Protein AF-A0A819RP95-F1 (afdb_monomer_lite)

Radius of gyration: 22.11 Å; chains: 1; bounding box: 63×40×50 Å

Foldseek 3Di:
DDDDDQQEDADEDDDPHHDDDDDDDDDDDVVPLDPDPDDDDPVVCVPNVPDDDDDPDDDDDDDDPDHGNYYDDDDDWDFDPPDDRDDDDPPDPDDDGDTDDDPVNCPPADQQFDKAFKDFDDDPPPQQWDWAFDADPNDGPDTPDTPGGDDNVDRDIGTDPDIDGDHD

Structure (mmCIF, N/CA/C/O backbone):
data_AF-A0A819RP95-F1
#
_entry.id   AF-A0A819RP95-F1
#
loop_
_atom_site.group_PDB
_atom_site.id
_atom_site.type_symbol
_atom_site.label_atom_id
_atom_site.label_alt_id
_atom_site.label_comp_id
_atom_site.label_asym_id
_atom_site.label_entity_id
_atom_site.label_seq_id
_atom_site.pdbx_PDB_ins_code
_atom_site.Cartn_x
_atom_site.Cartn_y
_atom_site.Cartn_z
_atom_site.occupancy
_atom_site.B_iso_or_equiv
_atom_site.auth_seq_id
_atom_site.auth_comp_id
_atom_site.auth_asym_id
_atom_site.auth_atom_id
_atom_site.pdbx_PDB_model_num
ATOM 1 N N . MET A 1 1 ? -0.280 14.182 -2.141 1.00 60.28 1 MET A N 1
ATOM 2 C CA . MET A 1 1 ? -0.554 14.318 -0.695 1.00 60.28 1 MET A CA 1
ATOM 3 C C . MET A 1 1 ? -1.501 13.195 -0.322 1.00 60.28 1 MET A C 1
ATOM 5 O O . MET A 1 1 ? -2.471 13.010 -1.043 1.00 60.28 1 MET A O 1
ATOM 9 N N . ILE A 1 2 ? -1.185 12.404 0.705 1.00 79.94 2 ILE A N 1
ATOM 10 C CA . ILE A 1 2 ? -2.131 11.425 1.256 1.00 79.94 2 ILE A CA 1
ATOM 11 C C . ILE A 1 2 ? -2.861 12.137 2.386 1.00 79.94 2 ILE A C 1
ATOM 13 O O . ILE A 1 2 ? -2.219 12.645 3.301 1.00 79.94 2 ILE A O 1
ATOM 17 N N . GLU A 1 3 ? -4.180 12.208 2.280 1.00 88.12 3 GLU A N 1
ATOM 18 C CA . GLU A 1 3 ? -5.043 12.831 3.274 1.00 88.12 3 GLU A CA 1
ATOM 19 C C . GLU A 1 3 ? -5.930 11.753 3.887 1.00 88.12 3 GLU A C 1
ATOM 21 O O . GLU A 1 3 ? -6.614 11.010 3.175 1.00 88.12 3 GLU A O 1
ATOM 26 N N . TYR A 1 4 ? -5.870 11.642 5.210 1.00 91.94 4 TYR A N 1
ATOM 27 C CA . TYR A 1 4 ? -6.723 10.740 5.969 1.00 91.94 4 TYR A CA 1
ATOM 28 C C . TYR A 1 4 ? -8.083 11.400 6.241 1.00 91.94 4 TYR A C 1
ATOM 30 O O . TYR A 1 4 ? -8.146 12.626 6.350 1.00 91.94 4 TYR A O 1
ATOM 38 N N . PRO A 1 5 ? -9.176 10.619 6.315 1.00 93.12 5 PRO A N 1
ATOM 39 C CA . PRO A 1 5 ? -10.478 11.137 6.720 1.00 93.12 5 PRO A CA 1
ATOM 40 C C . PRO A 1 5 ? -10.427 11.689 8.152 1.00 93.12 5 PRO A C 1
ATOM 42 O O . PRO A 1 5 ? -9.571 11.307 8.947 1.00 93.12 5 PRO A O 1
ATOM 45 N N . GLU A 1 6 ? -11.333 12.606 8.481 1.00 93.94 6 GLU A N 1
ATOM 46 C CA . GLU A 1 6 ? -11.291 13.361 9.739 1.00 93.94 6 GLU A CA 1
ATOM 47 C C . GLU A 1 6 ? -11.402 12.459 10.978 1.00 93.94 6 GLU A C 1
ATOM 49 O O . GLU A 1 6 ? -10.790 12.720 12.014 1.00 93.94 6 GLU A O 1
ATOM 54 N N . GLU A 1 7 ? -12.154 11.374 10.864 1.00 95.31 7 GLU A N 1
ATOM 55 C CA . GLU A 1 7 ? -12.411 10.404 11.917 1.00 95.31 7 GLU A CA 1
ATOM 56 C C . GLU A 1 7 ? -11.270 9.402 12.135 1.00 95.31 7 GLU A C 1
ATOM 58 O O . GLU A 1 7 ? -11.315 8.663 13.120 1.00 95.31 7 GLU A O 1
ATOM 63 N N . ALA A 1 8 ? -10.247 9.361 11.270 1.00 95.81 8 ALA A N 1
ATOM 64 C CA . ALA A 1 8 ? -9.216 8.329 11.337 1.00 95.81 8 ALA A CA 1
ATOM 65 C C . ALA A 1 8 ? -7.781 8.852 11.166 1.00 95.81 8 ALA A C 1
ATOM 67 O O . ALA A 1 8 ? -7.517 9.846 10.493 1.00 95.81 8 ALA A O 1
ATOM 68 N N . GLY A 1 9 ? -6.820 8.177 11.796 1.00 95.00 9 GLY A N 1
ATOM 69 C CA . GLY A 1 9 ? -5.413 8.569 11.761 1.00 95.00 9 GLY A CA 1
ATOM 70 C C . GLY A 1 9 ? -4.471 7.392 11.964 1.00 95.00 9 GLY A C 1
ATOM 71 O O . GLY A 1 9 ? -4.870 6.342 12.444 1.00 95.00 9 GLY A O 1
ATOM 72 N N . TYR A 1 10 ? -3.207 7.559 11.583 1.00 93.12 10 TYR A N 1
ATOM 73 C CA . TYR A 1 10 ? -2.169 6.579 11.894 1.00 93.12 10 TYR A CA 1
ATOM 74 C C . TYR A 1 10 ? -1.562 6.930 13.254 1.00 93.12 10 TYR A C 1
ATOM 76 O O . TYR A 1 10 ? -0.957 7.999 13.388 1.00 93.12 10 TYR A O 1
ATOM 84 N N . SER A 1 11 ? -1.748 6.066 14.250 1.00 92.00 11 SER A N 1
ATOM 85 C CA . SER A 1 11 ? -1.205 6.282 15.590 1.00 92.00 11 SER A CA 1
ATOM 86 C C . SER A 1 11 ? 0.327 6.139 15.603 1.00 92.00 11 SER A C 1
ATOM 88 O O . SER A 1 11 ? 0.921 5.386 14.828 1.00 92.00 11 SER A O 1
ATOM 90 N N . ILE A 1 12 ? 0.984 6.951 16.433 1.00 91.62 12 ILE A N 1
ATOM 91 C CA . ILE A 1 12 ? 2.427 6.901 16.668 1.00 91.62 12 ILE A CA 1
ATOM 92 C C . ILE A 1 12 ? 2.750 7.377 18.089 1.00 91.62 12 ILE A C 1
ATOM 94 O O . ILE A 1 12 ? 2.183 8.354 18.580 1.00 91.62 12 ILE A O 1
ATOM 98 N N . GLY A 1 13 ? 3.752 6.757 18.715 1.00 89.69 13 GLY A N 1
ATOM 99 C CA . GLY A 1 13 ? 4.256 7.144 20.027 1.00 89.69 13 GLY A CA 1
ATOM 100 C C . GLY A 1 13 ? 3.505 6.463 21.170 1.00 89.69 13 GLY A C 1
ATOM 101 O O . GLY A 1 13 ? 2.750 5.527 20.972 1.00 89.69 13 GLY A O 1
ATOM 102 N N . GLY A 1 14 ? 3.750 6.886 22.414 1.00 86.12 14 GLY A N 1
ATOM 103 C CA . GLY A 1 14 ? 3.193 6.186 23.587 1.00 86.12 14 GLY A CA 1
ATOM 104 C C . GLY A 1 14 ? 3.755 4.768 23.758 1.00 86.12 14 GLY A C 1
ATOM 105 O O . GLY A 1 14 ? 4.426 4.246 22.876 1.00 86.12 14 GLY A O 1
ATOM 106 N N . ASP A 1 15 ? 3.601 4.154 24.925 1.00 87.38 15 ASP A N 1
ATOM 107 C CA . ASP A 1 15 ? 4.422 2.991 25.316 1.00 87.38 15 ASP A CA 1
ATOM 108 C C . ASP A 1 15 ? 4.191 1.712 24.501 1.00 87.38 15 ASP A C 1
ATOM 110 O O . ASP A 1 15 ? 5.026 0.810 24.540 1.00 87.38 15 ASP A O 1
ATOM 114 N N . LEU A 1 16 ? 3.097 1.652 23.741 1.00 86.56 16 LEU A N 1
ATOM 115 C CA . LEU A 1 16 ? 2.653 0.450 23.034 1.00 86.56 16 LEU A CA 1
ATOM 116 C C . LEU A 1 16 ? 2.713 0.555 21.502 1.00 86.56 16 LEU A C 1
ATOM 118 O O . LEU A 1 16 ? 2.420 -0.435 20.838 1.00 86.56 16 LEU A O 1
ATOM 122 N N . ASP A 1 17 ? 3.090 1.707 20.941 1.00 88.56 17 ASP A N 1
ATOM 123 C CA . ASP A 1 17 ? 3.046 1.950 19.492 1.00 88.56 17 ASP A CA 1
ATOM 124 C C . ASP A 1 17 ? 4.437 2.176 18.874 1.00 88.56 17 ASP A C 1
ATOM 126 O O . ASP A 1 17 ? 5.463 2.239 19.564 1.00 88.56 17 ASP A O 1
ATOM 130 N N . VAL A 1 18 ? 4.478 2.326 17.548 1.00 87.88 18 VAL A N 1
ATOM 131 C CA . VAL A 1 18 ? 5.688 2.639 16.787 1.00 87.88 18 VAL A CA 1
ATOM 132 C C . VAL A 1 18 ? 6.354 3.913 17.315 1.00 87.88 18 VAL A C 1
ATOM 134 O O . VAL A 1 18 ? 5.704 4.890 17.677 1.00 87.88 18 VAL A O 1
ATOM 137 N N . LYS A 1 19 ? 7.687 3.902 17.384 1.00 90.19 19 LYS A N 1
ATOM 138 C CA . LYS A 1 19 ? 8.489 4.999 17.963 1.00 90.19 19 LYS A CA 1
ATOM 139 C C . LYS A 1 19 ? 9.333 5.748 16.940 1.00 90.19 19 LYS A C 1
ATOM 141 O O . LYS A 1 19 ? 9.828 6.834 17.224 1.00 90.19 19 LYS A O 1
ATOM 146 N N . TYR A 1 20 ? 9.519 5.151 15.769 1.00 90.25 20 TYR A N 1
ATOM 147 C CA . TYR A 1 20 ? 10.438 5.624 14.749 1.00 90.25 20 TYR A CA 1
ATOM 148 C C . TYR A 1 20 ? 9.766 5.570 13.386 1.00 90.25 20 TYR A C 1
ATOM 150 O O . TYR A 1 20 ? 8.985 4.662 13.102 1.00 90.25 20 TYR A O 1
ATOM 158 N N . TYR A 1 21 ? 10.143 6.510 12.528 1.00 88.62 21 TYR A N 1
ATOM 159 C CA . TYR A 1 21 ? 9.888 6.423 11.101 1.00 88.62 21 TYR A CA 1
ATOM 160 C C . TYR A 1 21 ? 11.177 6.052 10.384 1.00 88.62 21 TYR A C 1
ATOM 162 O O . TYR A 1 21 ? 12.251 6.560 10.702 1.00 88.62 21 TYR A O 1
ATOM 170 N N . MET A 1 22 ? 11.046 5.195 9.382 1.00 91.81 22 MET A N 1
ATOM 171 C CA . MET A 1 22 ? 12.094 4.918 8.415 1.00 91.81 22 MET A CA 1
ATOM 172 C C . MET A 1 22 ? 11.627 5.464 7.073 1.00 91.81 22 MET A C 1
ATOM 174 O O . MET A 1 22 ? 10.548 5.113 6.599 1.00 91.81 22 MET A O 1
ATOM 178 N N . ILE A 1 23 ? 12.435 6.329 6.472 1.00 90.56 23 ILE A N 1
ATOM 179 C CA . ILE A 1 23 ? 12.168 6.867 5.141 1.00 90.56 23 ILE A CA 1
ATOM 180 C C . ILE A 1 23 ? 13.035 6.089 4.157 1.00 90.56 23 ILE A C 1
ATOM 182 O O . ILE A 1 23 ? 14.255 6.046 4.298 1.00 90.56 23 ILE A O 1
ATOM 186 N N . GLN A 1 24 ? 12.396 5.479 3.163 1.00 90.88 24 GLN A N 1
ATOM 187 C CA . GLN A 1 24 ? 13.069 4.884 2.017 1.00 90.88 24 GLN A CA 1
ATOM 188 C C . GLN A 1 24 ? 12.874 5.800 0.809 1.00 90.88 24 GLN A C 1
ATOM 190 O O . GLN A 1 24 ? 11.743 6.118 0.449 1.00 90.88 24 GLN A O 1
ATOM 195 N N . ILE A 1 25 ? 13.977 6.216 0.186 1.00 88.06 25 ILE A N 1
ATOM 196 C CA . ILE A 1 25 ? 13.974 7.026 -1.037 1.00 88.06 25 ILE A CA 1
ATOM 197 C C . ILE A 1 25 ? 14.518 6.156 -2.167 1.00 88.06 25 ILE A C 1
ATOM 199 O O . ILE A 1 25 ? 15.625 5.628 -2.072 1.00 88.06 25 ILE A O 1
ATOM 203 N N . HIS A 1 26 ? 13.726 5.982 -3.223 1.00 86.81 26 HIS A N 1
ATOM 204 C CA . HIS A 1 26 ? 14.143 5.264 -4.422 1.00 86.81 26 HIS A CA 1
ATOM 205 C C . HIS A 1 26 ? 14.614 6.260 -5.487 1.00 86.81 26 HIS A C 1
ATOM 207 O O . HIS A 1 26 ? 13.798 6.913 -6.139 1.00 86.81 26 HIS A O 1
ATOM 213 N N . SER A 1 27 ? 15.929 6.348 -5.680 1.00 85.25 27 SER A N 1
ATOM 214 C CA . SER A 1 27 ? 16.542 7.233 -6.672 1.00 85.25 27 SER A CA 1
ATOM 215 C C . SER A 1 27 ? 16.902 6.459 -7.937 1.00 85.25 27 SER A C 1
ATOM 217 O O . SER A 1 27 ? 17.735 5.556 -7.904 1.00 85.25 27 SER A O 1
ATOM 219 N N . ASN A 1 28 ? 16.311 6.837 -9.072 1.00 83.00 28 ASN A N 1
ATOM 220 C CA . ASN A 1 28 ? 16.740 6.352 -10.382 1.00 83.00 28 ASN A CA 1
ATOM 221 C C . ASN A 1 28 ? 17.772 7.329 -10.969 1.00 83.00 28 ASN A C 1
ATOM 223 O O . ASN A 1 28 ? 17.419 8.451 -11.325 1.00 83.00 28 ASN A O 1
ATOM 227 N N . ASN A 1 29 ? 19.038 6.914 -11.060 1.00 82.75 29 ASN A N 1
ATOM 228 C CA . ASN A 1 29 ? 20.151 7.733 -11.556 1.00 82.75 29 ASN A CA 1
ATOM 229 C C . ASN A 1 29 ? 20.748 7.141 -12.852 1.00 82.75 29 ASN A C 1
ATOM 231 O O . ASN A 1 29 ? 21.872 6.633 -12.835 1.00 82.75 29 ASN A O 1
ATOM 235 N N . PRO A 1 30 ? 20.016 7.168 -13.984 1.00 81.25 30 PRO A N 1
ATOM 236 C CA . PRO A 1 30 ? 20.456 6.528 -15.228 1.00 81.25 30 PRO A CA 1
ATOM 237 C C . PRO A 1 30 ? 21.721 7.168 -15.815 1.00 81.25 30 PRO A C 1
ATOM 239 O O . PRO A 1 30 ? 22.512 6.485 -16.458 1.00 81.25 30 PRO A O 1
ATOM 242 N N . ASN A 1 31 ? 21.939 8.459 -15.550 1.00 79.88 31 ASN A N 1
ATOM 243 C CA . ASN A 1 31 ? 23.107 9.209 -16.017 1.00 79.88 31 ASN A CA 1
ATOM 244 C C . ASN A 1 31 ? 24.323 9.067 -15.089 1.00 79.88 31 ASN A C 1
ATOM 246 O O . ASN A 1 31 ? 25.351 9.684 -15.352 1.00 79.88 31 ASN A O 1
ATOM 250 N N . GLN A 1 32 ? 24.198 8.288 -14.006 1.00 69.50 32 GLN A N 1
ATOM 251 C CA . GLN A 1 32 ? 25.253 8.031 -13.021 1.00 69.50 32 GLN A CA 1
ATOM 252 C C . GLN A 1 32 ? 25.937 9.310 -12.524 1.00 69.50 32 GLN A C 1
ATOM 254 O O . GLN A 1 32 ? 27.143 9.338 -12.286 1.00 69.50 32 GLN A O 1
ATOM 259 N N . ILE A 1 33 ? 25.166 10.389 -12.368 1.00 69.81 33 ILE A N 1
ATOM 260 C CA . ILE A 1 33 ? 25.713 11.652 -11.884 1.00 69.81 33 ILE A CA 1
ATOM 261 C C . ILE A 1 33 ? 26.058 11.440 -10.416 1.00 69.81 33 ILE A C 1
ATOM 263 O O . ILE A 1 33 ? 25.200 11.060 -9.618 1.00 69.81 33 ILE A O 1
ATOM 267 N N . SER A 1 34 ? 27.325 11.621 -10.077 1.00 64.06 34 SER A N 1
ATOM 268 C CA . SER A 1 34 ? 27.847 11.347 -8.748 1.00 64.06 34 SER A CA 1
ATOM 269 C C . SER A 1 34 ? 28.644 12.537 -8.242 1.00 64.06 34 SER A C 1
ATOM 271 O O . SER A 1 34 ? 29.527 13.022 -8.949 1.00 64.06 34 SER A O 1
ATOM 273 N N . SER A 1 35 ? 28.431 12.912 -6.984 1.00 53.69 35 SER A N 1
ATOM 274 C CA . SER A 1 35 ? 29.401 13.678 -6.204 1.00 53.69 35 SER A CA 1
ATOM 275 C C . SER A 1 35 ? 30.563 12.748 -5.818 1.00 53.69 35 SER A C 1
ATOM 277 O O . SER A 1 35 ? 30.592 12.191 -4.718 1.00 53.69 35 SER A O 1
ATOM 279 N N . ILE A 1 36 ? 31.495 12.465 -6.737 1.00 53.62 36 ILE A N 1
ATOM 280 C CA . ILE A 1 36 ? 32.705 11.701 -6.389 1.00 53.62 36 ILE A CA 1
ATOM 281 C C . ILE A 1 36 ? 33.793 12.663 -5.920 1.00 53.62 36 ILE A C 1
ATOM 283 O O . ILE A 1 36 ? 34.584 13.209 -6.687 1.00 53.62 36 ILE A O 1
ATOM 287 N N . GLN A 1 37 ? 33.867 12.774 -4.598 1.00 48.41 37 GLN A N 1
ATOM 288 C CA . GLN A 1 37 ? 35.058 13.125 -3.845 1.00 48.41 37 GLN A CA 1
ATOM 289 C C . GLN A 1 37 ? 35.854 11.829 -3.579 1.00 48.41 37 GLN A C 1
ATOM 291 O O . GLN A 1 37 ? 35.726 11.233 -2.518 1.00 48.41 37 GLN A O 1
ATOM 296 N N . TYR A 1 38 ? 36.668 11.360 -4.537 1.00 45.84 38 TYR A N 1
ATOM 297 C CA . TYR A 1 38 ? 37.699 10.336 -4.280 1.00 45.84 38 TYR A CA 1
ATOM 298 C C . TYR A 1 38 ? 39.040 10.679 -4.952 1.00 45.84 38 TYR A C 1
ATOM 300 O O . TYR A 1 38 ? 39.129 11.115 -6.099 1.00 45.84 38 TYR A O 1
ATOM 308 N N . ASN A 1 39 ? 40.102 10.506 -4.167 1.00 49.19 39 ASN A N 1
ATOM 309 C CA . ASN A 1 39 ? 41.446 11.049 -4.338 1.00 49.19 39 ASN A CA 1
ATOM 310 C C . ASN A 1 39 ? 42.353 10.173 -5.223 1.00 49.19 39 ASN A C 1
ATOM 312 O O . ASN A 1 39 ? 43.104 9.365 -4.683 1.00 49.19 39 ASN A O 1
ATOM 316 N N . SER A 1 40 ? 42.357 10.324 -6.555 1.00 52.25 40 SER A N 1
ATOM 317 C CA . SER A 1 40 ? 43.412 9.656 -7.359 1.00 52.25 40 SER A CA 1
ATOM 318 C C . SER A 1 40 ? 43.793 10.245 -8.726 1.00 52.25 40 SER A C 1
ATOM 320 O O . SER A 1 40 ? 44.773 9.779 -9.301 1.00 52.25 40 SER A O 1
ATOM 322 N N . CYS A 1 41 ? 43.154 11.296 -9.256 1.00 54.22 41 CYS A N 1
ATOM 323 C CA . CYS A 1 41 ? 43.669 11.931 -10.480 1.00 54.22 41 CYS A CA 1
ATOM 324 C C . CYS A 1 41 ? 43.320 13.423 -10.567 1.00 54.22 41 CYS A C 1
ATOM 326 O O . CYS A 1 41 ? 42.154 13.799 -10.667 1.00 54.22 41 CYS A O 1
ATOM 328 N N . TRP A 1 42 ? 44.332 14.293 -10.545 1.00 53.94 42 TRP A N 1
ATOM 329 C CA . TRP A 1 42 ? 44.150 15.748 -10.619 1.00 53.94 42 TRP A CA 1
ATOM 330 C C . TRP A 1 42 ? 43.675 16.227 -12.003 1.00 53.94 42 TRP A C 1
ATOM 332 O O . TRP A 1 42 ? 43.041 17.273 -12.088 1.00 53.94 42 TRP A O 1
ATOM 342 N N . ILE A 1 43 ? 43.893 15.440 -13.065 1.00 54.25 43 ILE A N 1
ATOM 343 C CA . ILE A 1 43 ? 43.460 15.759 -14.438 1.00 54.25 43 ILE A CA 1
ATOM 344 C C . ILE A 1 43 ? 41.936 15.608 -14.615 1.00 54.25 43 ILE A C 1
ATOM 346 O O . ILE A 1 43 ? 41.330 16.359 -15.373 1.00 54.25 43 ILE A O 1
ATOM 350 N N . ILE A 1 44 ? 41.282 14.715 -13.861 1.00 54.00 44 ILE A N 1
ATOM 351 C CA . ILE A 1 44 ? 39.821 14.503 -13.939 1.00 54.00 44 ILE A CA 1
ATOM 352 C C . ILE A 1 44 ? 39.039 15.617 -13.204 1.00 54.00 44 ILE A C 1
ATOM 354 O O . ILE A 1 44 ? 37.855 15.824 -13.470 1.00 54.00 44 ILE A O 1
ATOM 358 N N . LYS A 1 45 ? 39.700 16.411 -12.343 1.00 50.12 45 LYS A N 1
ATOM 359 C CA . LYS A 1 45 ? 39.061 17.518 -11.606 1.00 50.12 45 LYS A CA 1
ATOM 360 C C . LYS A 1 45 ? 38.602 18.678 -12.495 1.00 50.12 45 LYS A C 1
ATOM 362 O O . LYS A 1 45 ? 37.628 19.321 -12.141 1.00 50.12 45 LYS A O 1
ATOM 367 N N . ILE A 1 46 ? 39.259 18.955 -13.625 1.00 52.88 46 ILE A N 1
ATOM 368 C CA . ILE A 1 46 ? 38.969 20.172 -14.414 1.00 52.88 46 ILE A CA 1
ATOM 369 C C . ILE A 1 46 ? 37.676 20.041 -15.242 1.00 52.88 46 ILE A C 1
ATOM 371 O O . ILE A 1 46 ? 37.040 21.048 -15.531 1.00 52.88 46 ILE A O 1
ATOM 375 N N . PHE A 1 47 ? 37.244 18.817 -15.572 1.00 51.28 47 PHE A N 1
ATOM 376 C CA . PHE A 1 47 ? 36.053 18.593 -16.406 1.00 51.28 47 PHE A CA 1
ATOM 377 C C . PHE A 1 47 ? 34.802 18.131 -15.637 1.00 51.28 47 PHE A C 1
ATOM 379 O O . PHE A 1 47 ? 33.702 18.319 -16.142 1.00 51.28 47 PHE A O 1
ATOM 386 N N . ASN A 1 48 ? 34.936 17.582 -14.419 1.00 48.31 48 ASN A N 1
ATOM 387 C CA . ASN A 1 48 ? 33.802 17.062 -13.631 1.00 48.31 48 ASN A CA 1
ATOM 388 C C . ASN A 1 48 ? 33.426 17.912 -12.396 1.00 48.31 48 ASN A C 1
ATOM 390 O O . ASN A 1 48 ? 32.510 17.543 -11.669 1.00 48.31 48 ASN A O 1
ATOM 394 N N . SER A 1 49 ? 34.075 19.056 -12.140 1.00 45.19 49 SER A N 1
ATOM 395 C CA . SER A 1 49 ? 33.831 19.872 -10.932 1.00 45.19 49 SER A CA 1
ATOM 396 C C . SER A 1 49 ? 32.561 20.741 -10.954 1.00 45.19 49 SER A C 1
ATOM 398 O O . SER A 1 49 ? 32.489 21.704 -10.194 1.00 45.19 49 SER A O 1
ATOM 400 N N . ILE A 1 50 ? 31.599 20.491 -11.848 1.00 51.50 50 ILE A N 1
ATOM 401 C CA . ILE A 1 50 ? 30.439 21.387 -12.044 1.00 51.50 50 ILE A CA 1
ATOM 402 C C . ILE A 1 50 ? 29.135 20.813 -11.456 1.00 51.50 50 ILE A C 1
ATOM 404 O O . ILE A 1 50 ? 28.160 21.546 -11.328 1.00 51.50 50 ILE A O 1
ATOM 408 N N . LEU A 1 51 ? 29.082 19.539 -11.045 1.00 56.09 51 LEU A N 1
ATOM 409 C CA . LEU A 1 51 ? 27.825 18.909 -10.607 1.00 56.09 51 LEU A CA 1
ATOM 410 C C . LEU A 1 51 ? 27.987 18.061 -9.336 1.00 56.09 51 LEU A C 1
ATOM 412 O O . LEU A 1 51 ? 27.806 16.846 -9.359 1.00 56.09 51 LEU A O 1
ATOM 416 N N . ASP A 1 52 ? 28.275 18.713 -8.209 1.00 62.78 52 ASP A N 1
ATOM 417 C CA . ASP A 1 52 ? 27.937 18.141 -6.901 1.00 62.78 52 ASP A CA 1
ATOM 418 C C . ASP A 1 52 ? 26.423 18.288 -6.684 1.00 62.78 52 ASP A C 1
ATOM 420 O O . ASP A 1 52 ? 25.905 19.399 -6.554 1.00 62.78 52 ASP A O 1
ATOM 424 N N . ILE A 1 53 ? 25.696 17.166 -6.685 1.00 70.06 53 ILE A N 1
ATOM 425 C CA . ILE A 1 53 ? 24.249 17.134 -6.441 1.00 70.06 53 ILE A CA 1
ATOM 426 C C . ILE A 1 53 ? 23.996 16.649 -5.015 1.00 70.06 53 ILE A C 1
ATOM 428 O O . ILE A 1 53 ? 24.206 15.479 -4.701 1.00 70.06 53 ILE A O 1
ATOM 432 N N . THR A 1 54 ? 23.488 17.544 -4.173 1.00 80.12 54 THR A N 1
ATOM 433 C CA . THR A 1 54 ? 22.942 17.203 -2.855 1.00 80.12 54 THR A CA 1
ATOM 434 C C . THR A 1 54 ? 21.439 16.988 -2.981 1.00 80.12 54 THR A C 1
ATOM 436 O O . THR A 1 54 ? 20.709 17.921 -3.313 1.00 80.12 54 THR A O 1
ATOM 439 N N . ASP A 1 55 ? 20.966 15.777 -2.689 1.00 82.00 55 ASP A N 1
ATOM 440 C CA . ASP A 1 55 ? 19.538 15.505 -2.522 1.00 82.00 55 ASP A CA 1
ATOM 441 C C . ASP A 1 55 ? 19.124 15.746 -1.062 1.00 82.00 55 ASP A C 1
ATOM 443 O O . ASP A 1 55 ? 19.772 15.283 -0.125 1.00 82.00 55 ASP A O 1
ATOM 447 N N . SER A 1 56 ? 18.055 16.510 -0.855 1.00 89.19 56 SER A N 1
ATOM 448 C CA . SER A 1 56 ? 17.450 16.770 0.464 1.00 89.19 56 SER A CA 1
ATOM 449 C C . SER A 1 56 ? 15.958 16.439 0.448 1.00 89.19 56 SER A C 1
ATOM 451 O O . SER A 1 56 ? 15.145 17.096 1.100 1.00 89.19 56 SER A O 1
ATOM 453 N N . SER A 1 57 ? 15.598 15.429 -0.347 1.00 90.56 57 SER A N 1
ATOM 454 C CA . SER A 1 57 ? 14.242 14.909 -0.447 1.00 90.56 57 SER A CA 1
ATOM 455 C C . SER A 1 57 ? 13.779 14.281 0.867 1.00 90.56 57 SER A C 1
ATOM 457 O O . SER A 1 57 ? 14.558 13.754 1.660 1.00 90.56 57 SER A O 1
ATOM 459 N N . GLY A 1 58 ? 12.471 14.323 1.102 1.00 92.38 58 GLY A N 1
ATOM 460 C CA . GLY A 1 58 ? 11.871 13.775 2.308 1.00 92.38 58 GLY A CA 1
ATOM 461 C C . GLY A 1 58 ? 10.353 13.841 2.275 1.00 92.38 58 GLY A C 1
ATOM 462 O O . GLY A 1 58 ? 9.739 14.135 1.249 1.00 92.38 58 GLY A O 1
ATOM 463 N N . VAL A 1 59 ? 9.744 13.576 3.427 1.00 91.94 59 VAL A N 1
ATOM 464 C CA . VAL A 1 59 ? 8.292 13.606 3.618 1.00 91.94 59 VAL A CA 1
ATOM 465 C C . VAL A 1 59 ? 7.932 14.562 4.750 1.00 91.94 59 VAL A C 1
ATOM 467 O O . VAL A 1 59 ? 8.673 14.703 5.723 1.00 91.94 59 VAL A O 1
ATOM 470 N N . ARG A 1 60 ? 6.787 15.236 4.625 1.00 92.88 60 ARG A N 1
ATOM 471 C CA . ARG A 1 60 ? 6.231 16.096 5.675 1.00 92.88 60 ARG A CA 1
ATOM 472 C C . ARG A 1 60 ? 5.052 15.393 6.331 1.00 92.88 60 ARG A C 1
ATOM 474 O O . ARG A 1 60 ? 4.090 15.053 5.647 1.00 92.88 60 ARG A O 1
ATOM 481 N N . PHE A 1 61 ? 5.114 15.245 7.649 1.00 91.50 61 PHE A N 1
ATOM 482 C CA . PHE A 1 61 ? 4.017 14.727 8.459 1.00 91.50 61 PHE A CA 1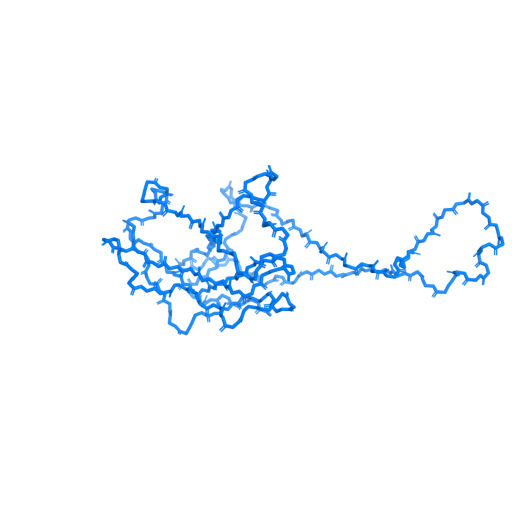
ATOM 483 C C . PHE A 1 61 ? 3.262 15.872 9.135 1.00 91.50 61 PHE A C 1
ATOM 485 O O . PHE A 1 61 ? 3.869 16.840 9.592 1.00 91.50 61 PHE A O 1
ATOM 492 N N . TYR A 1 62 ? 1.941 15.738 9.214 1.00 92.75 62 TYR A N 1
ATOM 493 C CA . TYR A 1 62 ? 1.067 16.606 9.997 1.00 92.75 62 TYR A CA 1
ATOM 494 C C . TYR A 1 62 ? 0.525 15.767 11.154 1.00 92.75 62 TYR A C 1
ATOM 496 O O . TYR A 1 62 ? -0.172 14.783 10.919 1.00 92.75 62 TYR A O 1
ATOM 504 N N . ILE A 1 63 ? 0.909 16.109 12.384 1.00 91.12 63 ILE A N 1
ATOM 505 C CA . ILE A 1 63 ? 0.674 15.286 13.578 1.00 91.12 63 ILE A CA 1
ATOM 506 C C . ILE A 1 63 ? -0.181 16.076 14.572 1.00 91.12 63 ILE A C 1
ATOM 508 O O . ILE A 1 63 ? 0.017 17.277 14.748 1.00 91.12 63 ILE A O 1
ATOM 512 N N . SER A 1 64 ? -1.115 15.387 15.228 1.00 92.88 64 SER A N 1
ATOM 513 C CA . SER A 1 64 ? -1.917 15.900 16.341 1.00 92.88 64 SER A CA 1
ATOM 514 C C . SER A 1 64 ? -1.589 15.122 17.615 1.00 92.88 64 SER A C 1
ATOM 516 O O . SER A 1 64 ? -1.249 13.945 17.546 1.00 92.88 64 SER A O 1
ATOM 518 N N . ASN A 1 65 ? -1.719 15.762 18.779 1.00 92.88 65 ASN A N 1
ATOM 519 C CA . ASN A 1 65 ? -1.644 15.090 20.082 1.00 92.88 65 ASN A CA 1
ATOM 520 C C . ASN A 1 65 ? -2.995 14.500 20.533 1.00 92.88 65 ASN A C 1
ATOM 522 O O . ASN A 1 65 ? -3.081 13.925 21.616 1.00 92.88 65 ASN A O 1
ATOM 526 N N . GLN A 1 66 ? -4.047 14.662 19.727 1.00 93.00 66 GLN A N 1
ATOM 527 C CA . GLN A 1 66 ? -5.368 14.088 19.956 1.00 93.00 66 GLN A CA 1
ATOM 528 C C . GLN A 1 66 ? -5.569 12.884 19.039 1.00 93.00 66 GLN A C 1
ATOM 530 O O . GLN A 1 66 ? -5.446 13.007 17.816 1.00 93.00 66 GLN A O 1
ATOM 535 N N . LEU A 1 67 ? -5.895 11.736 19.635 1.00 93.31 67 LEU A N 1
ATOM 536 C CA . LEU A 1 67 ? -6.254 10.534 18.888 1.00 93.31 67 LEU A CA 1
ATOM 537 C C . LEU A 1 67 ? -7.552 10.758 18.106 1.00 93.31 67 LEU A C 1
ATOM 539 O O . LEU A 1 67 ? -8.467 11.447 18.564 1.00 93.31 67 LEU A O 1
ATOM 543 N N . ARG A 1 68 ? -7.612 10.164 16.915 1.00 95.50 68 ARG A N 1
ATOM 544 C CA . ARG A 1 68 ? -8.832 10.098 16.107 1.00 95.50 68 ARG A CA 1
ATOM 545 C C . ARG A 1 68 ? -9.708 8.935 16.582 1.00 95.50 68 ARG A C 1
ATOM 547 O O . ARG A 1 68 ? -9.284 8.129 17.404 1.00 95.50 68 ARG A O 1
ATOM 554 N N . GLN A 1 69 ? -10.938 8.864 16.080 1.00 96.44 69 GLN A N 1
ATOM 555 C CA . GLN A 1 69 ? -11.886 7.815 16.463 1.00 96.44 69 GLN A CA 1
ATOM 556 C C . GLN A 1 69 ? -11.432 6.423 15.994 1.00 96.44 69 GLN A C 1
ATOM 558 O O . GLN A 1 69 ? -11.704 5.436 16.677 1.00 96.44 69 GLN A O 1
ATOM 563 N N . TYR A 1 70 ? -10.752 6.349 14.848 1.00 95.44 70 TYR A N 1
ATOM 564 C CA . TYR A 1 70 ? -10.297 5.100 14.246 1.00 95.44 70 TYR A CA 1
ATOM 565 C C . TYR A 1 70 ? -8.807 5.127 13.890 1.00 95.44 70 TYR A C 1
ATOM 567 O O . TYR A 1 70 ? -8.284 6.136 13.412 1.00 95.44 70 TYR A O 1
ATOM 575 N N . ASP A 1 71 ? -8.148 3.980 14.041 1.00 93.19 71 ASP A N 1
ATOM 576 C CA . ASP A 1 71 ? -6.784 3.781 13.555 1.00 93.19 71 ASP A CA 1
ATOM 577 C C . ASP A 1 71 ? -6.781 3.403 12.068 1.00 93.19 71 ASP A C 1
ATOM 579 O O . ASP A 1 71 ? -7.572 2.576 11.604 1.00 93.19 71 ASP A O 1
ATOM 583 N N . ILE A 1 72 ? -5.856 3.991 11.312 1.00 93.31 72 ILE A N 1
ATOM 584 C CA . ILE A 1 72 ? -5.572 3.637 9.921 1.00 93.31 72 ILE A CA 1
ATOM 585 C C . ILE A 1 72 ? -4.403 2.666 9.876 1.00 93.31 72 ILE A C 1
ATOM 587 O O . ILE A 1 72 ? -3.335 2.922 10.427 1.00 93.31 72 ILE A O 1
ATOM 591 N N . GLY A 1 73 ? -4.586 1.587 9.120 1.00 91.06 73 GLY A N 1
ATOM 592 C CA . GLY A 1 73 ? -3.536 0.639 8.777 1.00 91.06 73 GLY A CA 1
ATOM 593 C C . GLY A 1 73 ? -3.501 0.342 7.282 1.00 91.06 73 GLY A C 1
ATOM 594 O O . GLY A 1 73 ? -4.341 0.804 6.509 1.00 91.06 73 GLY A O 1
ATOM 595 N N . TYR A 1 74 ? -2.525 -0.471 6.886 1.00 90.81 74 TYR A N 1
ATOM 596 C CA . TYR A 1 74 ? -2.358 -0.940 5.514 1.00 90.81 74 TYR A CA 1
ATOM 597 C C . TYR A 1 74 ? -2.512 -2.458 5.463 1.00 90.81 74 TYR A C 1
ATOM 599 O O . TYR A 1 74 ? -1.925 -3.178 6.269 1.00 90.81 74 TYR A O 1
ATOM 607 N N . LEU A 1 75 ? -3.277 -2.944 4.485 1.00 90.19 75 LEU A N 1
ATOM 608 C CA . LEU A 1 75 ? -3.318 -4.357 4.125 1.00 90.19 75 LEU A CA 1
ATOM 609 C C . LEU A 1 75 ? -2.638 -4.544 2.776 1.00 90.19 75 LEU A C 1
ATOM 611 O O . LEU A 1 75 ? -3.129 -4.079 1.748 1.00 90.19 75 LEU A O 1
ATOM 615 N N . THR A 1 76 ? -1.510 -5.243 2.794 1.00 90.00 76 THR A N 1
ATOM 616 C CA . THR A 1 76 ? -0.739 -5.547 1.591 1.00 90.00 76 THR A CA 1
ATOM 617 C C . THR A 1 76 ? -1.104 -6.940 1.096 1.00 90.00 76 THR A C 1
ATOM 619 O O . THR A 1 76 ? -0.985 -7.921 1.830 1.00 90.00 76 THR A O 1
ATOM 622 N N . PHE A 1 77 ? -1.520 -7.030 -0.165 1.00 87.69 77 PHE A N 1
ATOM 623 C CA . PHE A 1 77 ? -1.777 -8.289 -0.858 1.00 87.69 77 PHE A CA 1
ATOM 624 C C . PHE A 1 77 ? -0.839 -8.410 -2.053 1.00 87.69 77 PHE A C 1
ATOM 626 O O . PHE A 1 77 ? -0.548 -7.416 -2.715 1.00 87.69 77 PHE A O 1
ATOM 633 N N . GLY A 1 78 ? -0.407 -9.628 -2.361 1.00 87.06 78 GLY A N 1
ATOM 634 C CA . GLY A 1 78 ? 0.410 -9.887 -3.536 1.00 87.06 78 GLY A CA 1
ATOM 635 C C . GLY A 1 78 ? 1.273 -11.125 -3.375 1.00 87.06 78 GLY A C 1
ATOM 636 O O . GLY A 1 78 ? 1.154 -11.873 -2.404 1.00 87.06 78 GLY A O 1
ATOM 637 N N . THR A 1 79 ? 2.144 -11.327 -4.354 1.00 82.31 79 THR A N 1
ATOM 638 C CA . THR A 1 79 ? 3.152 -12.384 -4.328 1.00 82.31 79 THR A CA 1
ATOM 639 C C . THR A 1 79 ? 4.400 -11.889 -3.597 1.00 82.31 79 THR A C 1
ATOM 641 O O . THR A 1 79 ? 4.810 -10.745 -3.786 1.00 82.31 79 THR A O 1
ATOM 644 N N . ASP A 1 80 ? 5.011 -12.741 -2.765 1.00 72.75 80 ASP A N 1
ATOM 645 C CA . ASP A 1 80 ? 6.293 -12.427 -2.119 1.00 72.75 80 ASP A CA 1
ATOM 646 C C . ASP A 1 80 ? 7.361 -12.169 -3.196 1.00 72.75 80 ASP A C 1
ATOM 648 O O . ASP A 1 80 ? 7.504 -12.947 -4.142 1.00 72.75 80 ASP A O 1
ATOM 652 N N . ILE A 1 81 ? 8.089 -11.064 -3.043 1.00 65.56 81 ILE A N 1
ATOM 653 C CA . ILE A 1 81 ? 9.127 -10.582 -3.961 1.00 65.56 81 ILE A CA 1
ATOM 654 C C . ILE A 1 81 ? 10.506 -11.201 -3.689 1.00 65.56 81 ILE A C 1
ATOM 656 O O . ILE A 1 81 ? 11.446 -10.986 -4.455 1.00 65.56 81 ILE A O 1
ATOM 660 N N . ARG A 1 82 ? 10.658 -11.983 -2.614 1.00 61.22 82 ARG A N 1
ATOM 661 C CA . ARG A 1 82 ? 11.916 -12.636 -2.230 1.00 61.22 82 ARG A CA 1
ATOM 662 C C . ARG A 1 82 ? 12.126 -13.937 -3.018 1.00 61.22 82 ARG A C 1
ATOM 664 O O . ARG A 1 82 ? 12.115 -15.023 -2.462 1.00 61.22 82 ARG A O 1
ATOM 671 N N . SER A 1 83 ? 12.366 -13.774 -4.322 1.00 53.75 83 SER A N 1
ATOM 672 C CA . SER A 1 83 ? 13.084 -14.684 -5.234 1.00 53.75 83 SER A CA 1
ATOM 673 C C . SER A 1 83 ? 12.553 -16.128 -5.405 1.00 53.75 83 SER A C 1
ATOM 675 O O . SER A 1 83 ? 12.778 -16.993 -4.564 1.00 53.75 83 SER A O 1
ATOM 677 N N . THR A 1 84 ? 12.016 -16.397 -6.611 1.00 56.75 84 THR A N 1
ATOM 678 C CA . THR A 1 84 ? 11.536 -17.659 -7.256 1.00 56.75 84 THR A CA 1
ATOM 679 C C . THR A 1 84 ? 10.034 -17.960 -7.242 1.00 56.75 84 THR A C 1
ATOM 681 O O . THR A 1 84 ? 9.577 -18.737 -8.076 1.00 56.75 84 THR A O 1
ATOM 684 N N . SER A 1 85 ? 9.237 -17.301 -6.403 1.00 66.25 85 SER A N 1
ATOM 685 C CA . SER A 1 85 ? 7.768 -17.449 -6.376 1.00 66.25 85 SER A CA 1
ATOM 686 C C . SER A 1 85 ? 7.063 -16.862 -7.604 1.00 66.25 85 SER A C 1
ATOM 688 O O . SER A 1 85 ? 5.968 -17.304 -7.949 1.00 66.25 85 SER A O 1
ATOM 690 N N . LEU A 1 86 ? 7.675 -15.873 -8.262 1.00 80.12 86 LEU A N 1
ATOM 691 C CA . LEU A 1 86 ? 7.119 -15.204 -9.432 1.00 80.12 86 LEU A CA 1
ATOM 692 C C . LEU A 1 86 ? 8.129 -15.169 -10.581 1.00 80.12 86 LEU A C 1
ATOM 694 O O . LEU A 1 86 ? 9.144 -14.479 -10.505 1.00 80.12 86 LEU A O 1
ATOM 698 N N . ALA A 1 87 ? 7.814 -15.872 -11.667 1.00 85.31 87 ALA A N 1
ATOM 699 C CA . ALA A 1 87 ? 8.563 -15.829 -12.915 1.00 85.31 87 ALA A CA 1
ATOM 700 C C . ALA A 1 87 ? 7.591 -15.673 -14.087 1.00 85.31 87 ALA A C 1
ATOM 702 O O . ALA A 1 87 ? 6.703 -16.501 -14.281 1.00 85.31 87 ALA A O 1
ATOM 703 N N . ILE A 1 88 ? 7.768 -14.606 -14.867 1.00 88.88 88 ILE A N 1
ATOM 704 C CA . ILE A 1 88 ? 7.020 -14.377 -16.105 1.00 88.88 88 ILE A CA 1
ATOM 705 C C . ILE A 1 88 ? 7.877 -14.927 -17.253 1.00 88.88 88 ILE A C 1
ATOM 707 O O . ILE A 1 88 ? 9.002 -14.447 -17.429 1.00 88.88 88 ILE A O 1
ATOM 711 N N . PRO A 1 89 ? 7.405 -15.924 -18.025 1.00 92.00 89 PRO A N 1
ATOM 712 C CA . PRO A 1 89 ? 8.176 -16.461 -19.140 1.00 92.00 89 PRO A CA 1
ATOM 713 C C . PRO A 1 89 ? 8.462 -15.386 -20.203 1.00 92.00 89 PRO A C 1
ATOM 715 O O . PRO A 1 89 ? 7.632 -14.501 -20.423 1.00 92.00 89 PRO A O 1
ATOM 718 N N . PRO A 1 90 ? 9.608 -15.446 -20.901 1.00 93.44 90 PRO A N 1
ATOM 719 C CA . PRO A 1 90 ? 9.884 -14.523 -21.996 1.00 93.44 90 PRO A CA 1
ATOM 720 C C . PRO A 1 90 ? 8.891 -14.723 -23.153 1.00 93.44 90 PRO A C 1
ATOM 722 O O . PRO A 1 90 ? 8.431 -15.835 -23.405 1.00 93.44 90 PRO A O 1
ATOM 725 N N . ASN A 1 91 ? 8.607 -13.648 -23.894 1.00 93.25 91 ASN A N 1
ATOM 726 C CA . ASN A 1 91 ? 7.800 -13.642 -25.127 1.00 93.25 91 ASN A CA 1
ATOM 727 C C . ASN A 1 91 ? 6.328 -14.077 -24.991 1.00 93.25 91 ASN A C 1
ATOM 729 O O . ASN A 1 91 ? 5.671 -14.337 -25.999 1.00 93.25 91 ASN A O 1
ATOM 733 N N . VAL A 1 92 ? 5.777 -14.124 -23.778 1.00 95.31 92 VAL A N 1
ATOM 734 C CA . VAL A 1 92 ? 4.330 -14.297 -23.583 1.00 95.31 92 VAL A CA 1
ATOM 735 C C . VAL A 1 92 ? 3.617 -12.955 -23.737 1.00 95.31 92 VAL A C 1
ATOM 737 O O . VAL A 1 92 ? 4.071 -11.942 -23.211 1.00 95.31 92 VAL A O 1
ATOM 740 N N . GLN A 1 93 ? 2.495 -12.937 -24.460 1.00 92.88 93 GLN A N 1
ATOM 741 C CA . GLN A 1 93 ? 1.707 -11.711 -24.646 1.00 92.88 93 GLN A CA 1
ATOM 742 C C . GLN A 1 93 ? 0.934 -11.325 -23.382 1.00 92.88 93 GLN A C 1
ATOM 744 O O . GLN A 1 93 ? 0.851 -10.149 -23.052 1.00 92.88 93 GLN A O 1
ATOM 749 N N . ASN A 1 94 ? 0.382 -12.317 -22.677 1.00 93.06 94 ASN A N 1
ATOM 750 C CA . ASN A 1 94 ? -0.408 -12.131 -21.465 1.00 93.06 94 ASN A CA 1
ATOM 751 C C . ASN A 1 94 ? -0.041 -13.211 -20.445 1.00 93.06 94 ASN A C 1
ATOM 753 O O . ASN A 1 94 ? -0.000 -14.394 -20.783 1.00 93.06 94 ASN A O 1
ATOM 757 N N . PHE A 1 95 ? 0.199 -12.805 -19.200 1.00 93.62 95 PHE A N 1
ATOM 758 C CA . PHE A 1 95 ? 0.476 -13.709 -18.089 1.00 93.62 95 PHE A CA 1
ATOM 759 C C . PHE A 1 95 ? -0.182 -13.161 -16.824 1.00 93.62 95 PHE A C 1
ATOM 761 O O . PHE A 1 95 ? 0.086 -12.028 -16.427 1.00 93.62 95 PHE A O 1
ATOM 768 N N . ILE A 1 96 ? -1.068 -13.950 -16.218 1.00 92.62 96 ILE A N 1
ATOM 769 C CA . ILE A 1 96 ? -1.818 -13.552 -15.024 1.00 92.62 96 ILE A CA 1
ATOM 770 C C . ILE A 1 96 ? -1.105 -14.097 -13.793 1.00 92.62 96 ILE A C 1
ATOM 772 O O . ILE A 1 96 ? -0.732 -15.268 -13.744 1.00 92.62 96 ILE A O 1
ATOM 776 N N . VAL A 1 97 ? -0.943 -13.232 -12.796 1.00 90.94 97 VAL A N 1
ATOM 777 C CA . VAL A 1 97 ? -0.384 -13.570 -11.490 1.00 90.94 97 VAL A CA 1
ATOM 778 C C . VAL A 1 97 ? -1.483 -13.376 -10.460 1.00 90.94 97 VAL A C 1
ATOM 780 O O . VAL A 1 97 ? -1.880 -12.245 -10.187 1.00 90.94 97 VAL A O 1
ATOM 783 N N . ASP A 1 98 ? -1.964 -14.478 -9.893 1.00 90.31 98 ASP A N 1
ATOM 784 C CA . ASP A 1 98 ? -2.978 -14.451 -8.846 1.00 90.31 98 ASP A CA 1
ATOM 785 C C . ASP A 1 98 ? -2.349 -14.681 -7.468 1.00 90.31 98 ASP A C 1
ATOM 787 O O . ASP A 1 98 ? -1.408 -15.453 -7.287 1.00 90.31 98 ASP A O 1
ATOM 791 N N . SER A 1 99 ? -2.882 -14.002 -6.459 1.00 89.44 99 SER A N 1
ATOM 792 C CA . SER A 1 99 ? -2.530 -14.206 -5.054 1.00 89.44 99 SER A CA 1
ATOM 793 C C . SER A 1 99 ? -3.799 -14.133 -4.218 1.00 89.44 99 SER A C 1
ATOM 795 O O . SER A 1 99 ? -4.693 -13.333 -4.497 1.00 89.44 99 SER A O 1
ATOM 797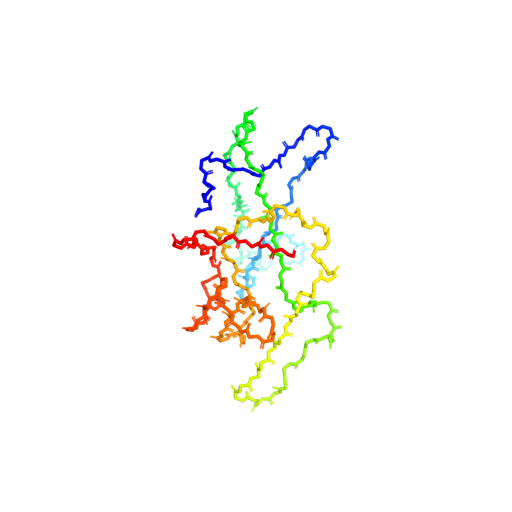 N N . TYR A 1 100 ? -3.896 -14.984 -3.199 1.00 88.25 100 TYR A N 1
ATOM 798 C CA . TYR A 1 100 ? -5.117 -15.144 -2.414 1.00 88.25 100 TYR A CA 1
ATOM 799 C C . TYR A 1 100 ? -4.849 -14.889 -0.935 1.00 88.25 100 TYR A C 1
ATOM 80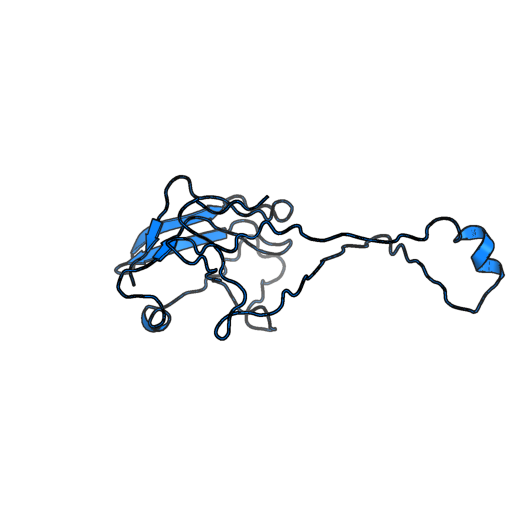1 O O . TYR A 1 100 ? -3.882 -15.399 -0.376 1.00 88.25 100 TYR A O 1
ATOM 809 N N . CYS A 1 101 ? -5.757 -14.155 -0.294 1.00 87.94 101 CYS A N 1
ATOM 810 C CA . CYS A 1 101 ? -5.869 -14.092 1.158 1.00 87.94 101 CYS A CA 1
ATOM 811 C C . CYS A 1 101 ? -7.018 -15.023 1.586 1.00 87.94 101 CYS A C 1
ATOM 813 O O . CYS A 1 101 ? -8.190 -14.658 1.428 1.00 87.94 101 CYS A O 1
ATOM 815 N N . PRO A 1 102 ? -6.729 -16.264 2.019 1.00 84.81 102 PRO A N 1
ATOM 816 C CA . PRO A 1 102 ? -7.766 -17.206 2.423 1.00 84.81 102 PRO A CA 1
ATOM 817 C C . PRO A 1 102 ? -8.400 -16.794 3.759 1.00 84.81 102 PRO A C 1
ATOM 819 O O . PRO A 1 102 ? -7.804 -16.070 4.549 1.00 84.81 102 PRO A O 1
ATOM 822 N N . ARG A 1 103 ? -9.605 -17.298 4.052 1.00 81.00 103 ARG A N 1
ATOM 823 C CA . ARG A 1 103 ? -10.361 -16.952 5.275 1.00 81.00 103 ARG A CA 1
ATOM 824 C C . ARG A 1 103 ? -9.577 -17.188 6.575 1.00 81.00 103 ARG A C 1
ATOM 826 O O . ARG A 1 103 ? -9.744 -16.464 7.543 1.00 81.00 103 ARG A O 1
ATOM 833 N N . ASN A 1 104 ? -8.728 -18.207 6.631 1.00 82.88 104 ASN A N 1
ATOM 834 C CA . ASN A 1 104 ? -7.909 -18.465 7.816 1.00 82.88 104 ASN A CA 1
ATOM 835 C C . ASN A 1 104 ? -6.771 -17.444 8.000 1.00 82.88 104 ASN A C 1
ATOM 837 O O . ASN A 1 104 ? -6.246 -17.340 9.099 1.00 82.88 104 ASN A O 1
ATOM 841 N N . ALA A 1 105 ? -6.399 -16.687 6.963 1.00 81.56 105 ALA A N 1
ATOM 842 C CA . ALA A 1 105 ? -5.404 -15.618 7.061 1.00 81.56 105 ALA A CA 1
ATOM 843 C C . ALA A 1 105 ? -5.988 -14.306 7.617 1.00 81.56 105 ALA A C 1
ATOM 845 O O . ALA A 1 105 ? -5.244 -13.372 7.900 1.00 81.56 105 ALA A O 1
ATOM 846 N N . THR A 1 106 ? -7.310 -14.223 7.793 1.00 81.75 106 THR A N 1
ATOM 847 C CA . THR A 1 106 ? -8.003 -12.999 8.218 1.00 81.75 106 THR A CA 1
ATOM 848 C C . THR A 1 106 ? -8.405 -13.031 9.691 1.00 81.75 106 THR A C 1
ATOM 850 O O . THR A 1 106 ? -9.163 -12.180 10.140 1.00 81.75 106 THR A O 1
ATOM 853 N N . THR A 1 107 ? -7.886 -13.988 10.468 1.00 79.50 107 THR A N 1
ATOM 854 C CA . THR A 1 107 ? -8.204 -14.175 11.897 1.00 79.50 107 THR A CA 1
ATOM 855 C C . THR A 1 107 ? -7.769 -13.013 12.784 1.00 79.50 107 THR A C 1
ATOM 857 O O . THR A 1 107 ? -8.338 -12.826 13.851 1.00 79.50 107 THR A O 1
ATOM 860 N N . ASN A 1 108 ? -6.773 -12.238 12.350 1.00 82.12 108 ASN A N 1
ATOM 861 C CA . ASN A 1 108 ? -6.291 -11.057 13.071 1.00 82.12 108 ASN A CA 1
ATOM 862 C C . ASN A 1 108 ? -7.093 -9.792 12.740 1.00 82.12 108 ASN A C 1
ATOM 864 O O . ASN A 1 108 ? -6.788 -8.722 13.260 1.00 82.12 108 ASN A O 1
ATOM 868 N N . ILE A 1 109 ? -8.087 -9.891 11.856 1.00 86.06 109 ILE A N 1
ATOM 869 C CA . ILE A 1 109 ? -8.949 -8.767 11.515 1.00 86.06 109 ILE A CA 1
ATOM 870 C C . ILE A 1 109 ? -10.169 -8.793 12.447 1.00 86.06 109 ILE A C 1
ATOM 872 O O . ILE A 1 109 ? -10.737 -9.870 12.653 1.00 86.06 109 ILE A O 1
ATOM 876 N N . PRO A 1 110 ? -10.588 -7.649 13.026 1.00 88.94 110 PRO A N 1
ATOM 877 C CA . PRO A 1 110 ? -11.735 -7.603 13.925 1.00 88.94 110 PRO A CA 1
ATOM 878 C C . PRO A 1 110 ? -12.994 -8.222 13.311 1.00 88.94 110 PRO A C 1
ATOM 880 O O . PRO A 1 110 ? -13.276 -8.035 12.127 1.00 88.94 110 PRO A O 1
ATOM 883 N N . GLN A 1 111 ? -13.805 -8.897 14.132 1.00 87.69 111 GLN A N 1
ATOM 884 C CA . GLN A 1 111 ? -15.084 -9.476 13.688 1.00 87.69 111 GLN A CA 1
ATOM 885 C C . GLN A 1 111 ? -16.077 -8.416 13.187 1.00 87.69 111 GLN A C 1
ATOM 887 O O . GLN A 1 111 ? -16.913 -8.706 12.335 1.00 87.69 111 GLN A O 1
ATOM 892 N N . SER A 1 112 ? -15.960 -7.174 13.667 1.00 91.19 112 SER A N 1
ATOM 893 C CA . SER A 1 112 ? -16.701 -6.017 13.149 1.00 91.19 112 SER A CA 1
ATOM 894 C C . SER A 1 112 ? -16.305 -5.625 11.717 1.00 91.19 112 SER A C 1
ATOM 896 O O . SER A 1 112 ? -16.963 -4.788 11.100 1.00 91.19 112 SER A O 1
ATOM 898 N N . GLY A 1 113 ? -15.246 -6.229 11.176 1.00 92.19 113 GLY A N 1
ATOM 899 C CA . GLY A 1 113 ? -14.662 -5.895 9.888 1.00 92.19 113 GLY A CA 1
ATOM 900 C C . GLY A 1 113 ? -13.800 -4.638 9.938 1.00 92.19 113 GLY A C 1
ATOM 901 O O . GLY A 1 113 ? -13.485 -4.107 11.004 1.00 92.19 113 GLY A O 1
ATOM 902 N N . ILE A 1 114 ? -13.428 -4.176 8.749 1.00 94.25 114 ILE A N 1
ATOM 903 C CA . ILE A 1 114 ? -12.667 -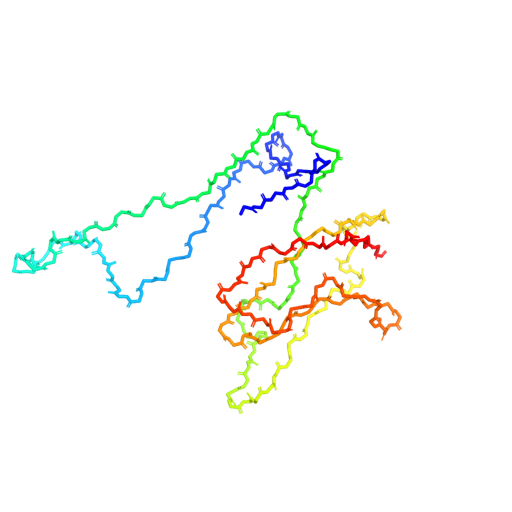2.945 8.512 1.00 94.25 114 ILE A CA 1
ATOM 904 C C . ILE A 1 114 ? -13.312 -2.141 7.390 1.00 94.25 114 ILE A C 1
ATOM 906 O O . ILE A 1 114 ? -13.997 -2.698 6.529 1.00 94.25 114 ILE A O 1
ATOM 910 N N . THR A 1 115 ? -13.007 -0.851 7.355 1.00 95.38 115 THR A N 1
ATOM 911 C CA . THR A 1 115 ? -13.414 0.044 6.274 1.00 95.38 115 THR A CA 1
ATOM 912 C C . THR A 1 115 ? -12.226 0.303 5.359 1.00 95.38 115 THR A C 1
ATOM 914 O O . THR A 1 115 ? -11.236 0.908 5.765 1.00 95.38 115 THR A O 1
ATOM 917 N N . VAL A 1 116 ? -12.309 -0.149 4.110 1.00 94.62 116 VAL A N 1
ATOM 918 C CA . VAL A 1 116 ? -11.298 0.147 3.091 1.00 94.62 116 VAL A CA 1
ATOM 919 C C . VAL A 1 116 ? -11.645 1.484 2.445 1.00 94.62 116 VAL A C 1
ATOM 921 O O . VAL A 1 116 ? -12.732 1.636 1.895 1.00 94.62 116 VAL A O 1
ATOM 924 N N . ILE A 1 117 ? -10.726 2.447 2.508 1.00 95.12 117 ILE A N 1
ATOM 925 C CA . ILE A 1 117 ? -10.933 3.820 2.004 1.00 95.12 117 ILE A CA 1
ATOM 926 C C . ILE A 1 117 ? -10.047 4.169 0.805 1.00 95.12 117 ILE A C 1
ATOM 928 O O . ILE A 1 117 ? -10.308 5.138 0.092 1.00 95.12 117 ILE A O 1
ATOM 932 N N . SER A 1 118 ? -8.980 3.405 0.578 1.00 94.81 118 SER A N 1
ATOM 933 C CA . SER A 1 118 ? -8.023 3.655 -0.493 1.00 94.81 118 SER A CA 1
ATOM 934 C C . SER A 1 118 ? -7.337 2.371 -0.952 1.00 94.81 118 SER A C 1
ATOM 936 O O . SER A 1 118 ? -7.353 1.351 -0.261 1.00 94.81 118 SER A O 1
ATOM 938 N N . ALA A 1 119 ? -6.738 2.429 -2.138 1.00 94.31 119 ALA A N 1
ATOM 939 C CA . ALA A 1 119 ? -5.942 1.363 -2.727 1.00 94.31 119 ALA A CA 1
ATOM 940 C C . ALA A 1 119 ? -4.631 1.925 -3.291 1.00 94.31 119 ALA A C 1
ATOM 942 O O . ALA A 1 119 ? -4.596 3.036 -3.819 1.00 94.31 119 ALA A O 1
ATOM 943 N N . PHE A 1 120 ? -3.559 1.143 -3.203 1.00 94.69 120 PHE A N 1
ATOM 944 C CA . PHE A 1 120 ? -2.239 1.492 -3.727 1.00 94.69 120 PHE A CA 1
ATOM 945 C C . PHE A 1 120 ? -1.715 0.327 -4.586 1.00 94.69 120 PHE A C 1
ATOM 947 O O . PHE A 1 120 ? -1.078 -0.587 -4.056 1.00 94.69 120 PHE A O 1
ATOM 954 N N . PRO A 1 121 ? -2.059 0.273 -5.887 1.00 94.69 121 PRO A N 1
ATOM 955 C CA . PRO A 1 121 ? -1.577 -0.775 -6.780 1.00 94.69 121 PRO A CA 1
ATOM 956 C C . PRO A 1 121 ? -0.086 -0.576 -7.084 1.00 94.69 121 PRO A C 1
ATOM 958 O O . PRO A 1 121 ? 0.354 0.532 -7.386 1.00 94.69 121 PRO A O 1
ATOM 961 N N . HIS A 1 122 ? 0.685 -1.660 -7.056 1.00 93.62 122 HIS A N 1
ATOM 962 C CA . HIS A 1 122 ? 2.120 -1.625 -7.320 1.00 93.62 122 HIS A CA 1
ATOM 963 C C . HIS A 1 122 ? 2.548 -2.821 -8.174 1.00 93.62 122 HIS A C 1
ATOM 965 O O . HIS A 1 122 ? 2.216 -3.967 -7.875 1.00 93.62 122 HIS A O 1
ATOM 971 N N . ALA A 1 123 ? 3.309 -2.544 -9.228 1.00 92.38 123 ALA A N 1
ATOM 972 C CA . ALA A 1 123 ? 4.040 -3.518 -10.030 1.00 92.38 123 ALA A CA 1
ATOM 973 C C . ALA A 1 123 ? 5.243 -2.821 -10.674 1.00 92.38 123 ALA A C 1
ATOM 975 O O . ALA A 1 123 ? 5.304 -1.596 -10.701 1.00 92.38 123 ALA A O 1
ATOM 976 N N . HIS A 1 124 ? 6.186 -3.595 -11.215 1.00 91.31 124 HIS A N 1
ATOM 977 C CA . HIS A 1 124 ? 7.292 -3.072 -12.024 1.00 91.31 124 HIS A CA 1
ATOM 978 C C . HIS A 1 124 ? 6.880 -2.890 -13.503 1.00 91.31 124 HIS A C 1
ATOM 980 O O . HIS A 1 124 ? 5.707 -2.998 -13.857 1.00 91.31 124 HIS A O 1
ATOM 986 N N . LEU A 1 125 ? 7.857 -2.655 -14.385 1.00 92.25 125 LEU A N 1
ATOM 987 C CA . LEU A 1 125 ? 7.682 -2.271 -15.797 1.00 92.25 125 LEU A CA 1
ATOM 988 C C . LEU A 1 125 ? 6.784 -3.194 -16.644 1.00 92.25 125 LEU A C 1
ATOM 990 O O . LEU A 1 125 ? 6.220 -2.750 -17.643 1.00 92.25 125 LEU A O 1
ATOM 994 N N . GLN A 1 126 ? 6.633 -4.466 -16.265 1.00 92.56 126 GLN A N 1
ATOM 995 C CA . GLN A 1 126 ? 5.797 -5.430 -16.995 1.00 92.56 126 GLN A CA 1
ATOM 996 C C . GLN A 1 126 ? 4.333 -5.460 -16.537 1.00 92.56 126 GLN A C 1
ATOM 998 O O . GLN A 1 126 ? 3.522 -6.145 -17.155 1.00 92.56 126 GLN A O 1
ATOM 1003 N N . GLY A 1 127 ? 3.964 -4.702 -15.499 1.00 93.75 127 GLY A N 1
ATOM 1004 C CA . GLY A 1 127 ? 2.570 -4.551 -15.087 1.00 93.75 127 GLY A CA 1
ATOM 1005 C C . GLY A 1 127 ? 1.731 -3.889 -16.184 1.00 93.75 127 GLY A C 1
ATOM 1006 O O . GLY A 1 127 ? 2.149 -2.896 -16.779 1.00 93.75 127 GLY A O 1
ATOM 1007 N N . ARG A 1 128 ? 0.551 -4.450 -16.470 1.00 95.06 128 ARG A N 1
ATOM 1008 C CA . ARG A 1 128 ? -0.410 -3.903 -17.454 1.00 95.06 128 ARG A CA 1
ATOM 1009 C C . ARG A 1 128 ? -1.800 -3.670 -16.878 1.00 95.06 128 ARG A C 1
ATOM 1011 O O . ARG A 1 128 ? -2.467 -2.733 -17.288 1.00 95.06 128 ARG A O 1
ATOM 1018 N N . SER A 1 129 ? -2.204 -4.468 -15.896 1.00 95.69 129 SER A N 1
ATOM 1019 C CA . SER A 1 129 ? -3.475 -4.335 -15.183 1.00 95.69 129 SER A CA 1
ATOM 1020 C C . SER A 1 129 ? -3.324 -4.895 -13.770 1.00 95.69 129 SER A C 1
ATOM 1022 O O . SER A 1 129 ? -2.638 -5.903 -13.592 1.00 95.69 129 SER A O 1
ATOM 1024 N N . ILE A 1 130 ? -3.976 -4.289 -12.778 1.00 95.38 130 ILE A N 1
ATOM 1025 C CA . ILE A 1 130 ? -3.991 -4.770 -11.388 1.00 95.38 130 ILE A CA 1
ATOM 1026 C C . ILE A 1 130 ? -5.415 -4.674 -10.853 1.00 95.38 130 ILE A C 1
ATOM 1028 O O . ILE A 1 130 ? -6.046 -3.621 -10.913 1.00 95.38 130 ILE A O 1
ATOM 1032 N N . SER A 1 131 ? -5.922 -5.767 -10.284 1.00 95.31 131 SER A N 1
ATOM 1033 C CA . SER A 1 131 ? -7.243 -5.780 -9.659 1.00 95.31 131 SER A CA 1
ATOM 1034 C C . SER A 1 131 ? -7.222 -6.549 -8.346 1.00 95.31 131 SER A C 1
ATOM 1036 O O . SER A 1 131 ? -6.568 -7.583 -8.237 1.00 95.31 131 SER A O 1
ATOM 1038 N N . THR A 1 132 ? -7.987 -6.063 -7.373 1.00 94.69 132 THR A N 1
ATOM 1039 C CA . THR A 1 132 ? -8.208 -6.732 -6.090 1.00 94.69 132 THR A CA 1
ATOM 1040 C C . THR A 1 132 ? -9.692 -7.024 -5.965 1.00 94.69 132 THR A C 1
ATOM 1042 O O . THR A 1 132 ? -10.519 -6.111 -6.001 1.00 94.69 132 THR A O 1
ATOM 1045 N N . LYS A 1 133 ? -10.044 -8.304 -5.826 1.00 94.19 133 LYS A N 1
ATOM 1046 C CA . LYS A 1 133 ? -11.431 -8.786 -5.866 1.00 94.19 133 LYS A CA 1
ATOM 1047 C C . LYS A 1 133 ? -11.841 -9.370 -4.521 1.00 94.19 133 LYS A C 1
ATOM 1049 O O . LYS A 1 133 ? -11.099 -10.142 -3.920 1.00 94.19 133 LYS A O 1
ATOM 1054 N N . ILE A 1 134 ? -13.062 -9.073 -4.093 1.00 92.44 134 ILE A N 1
ATOM 1055 C CA . ILE A 1 134 ? -13.722 -9.768 -2.991 1.00 92.44 134 ILE A CA 1
ATOM 1056 C C . ILE A 1 134 ? -14.445 -10.971 -3.583 1.00 92.44 134 ILE A C 1
ATOM 1058 O O . ILE A 1 134 ? -15.342 -10.835 -4.420 1.00 92.44 134 ILE A O 1
ATOM 1062 N N . ILE A 1 135 ? -14.054 -12.158 -3.127 1.00 91.88 135 ILE A N 1
ATOM 1063 C CA . ILE A 1 135 ? -14.669 -13.420 -3.531 1.00 91.88 135 ILE A CA 1
ATOM 1064 C C . ILE A 1 135 ? -15.463 -13.982 -2.350 1.00 91.88 135 ILE A C 1
ATOM 1066 O O . ILE A 1 135 ? -14.958 -14.103 -1.229 1.00 91.88 135 ILE A O 1
ATOM 1070 N N . ARG A 1 136 ? -16.726 -14.330 -2.598 1.00 90.50 136 ARG A N 1
ATOM 1071 C CA . ARG A 1 136 ? -17.625 -14.992 -1.643 1.00 90.50 136 ARG A CA 1
ATOM 1072 C C . ARG A 1 136 ? -18.315 -16.145 -2.356 1.00 90.50 136 ARG A C 1
ATOM 1074 O O . ARG A 1 136 ? -18.760 -15.993 -3.488 1.00 90.50 136 ARG A O 1
ATOM 1081 N N . ASN A 1 137 ? -18.364 -17.319 -1.724 1.00 90.88 137 ASN A N 1
ATOM 1082 C CA . ASN A 1 137 ? -18.968 -18.527 -2.305 1.00 90.88 137 ASN A CA 1
ATOM 1083 C C . ASN A 1 137 ? -18.489 -18.813 -3.744 1.00 90.88 137 ASN A C 1
ATOM 1085 O O . ASN A 1 137 ? -19.287 -19.129 -4.624 1.00 90.88 137 ASN A O 1
ATOM 1089 N N . LYS A 1 138 ? -17.175 -18.667 -3.981 1.00 90.81 138 LYS A N 1
ATOM 1090 C CA . LYS A 1 138 ? -16.510 -18.849 -5.288 1.00 90.81 138 LYS A CA 1
ATOM 1091 C C . LYS A 1 138 ? -16.964 -17.884 -6.399 1.00 90.81 138 LYS A C 1
ATOM 1093 O O . LYS A 1 138 ? -16.671 -18.128 -7.564 1.00 90.81 138 LYS A O 1
ATOM 1098 N N . LYS A 1 139 ? -17.644 -16.784 -6.064 1.00 95.00 139 LYS A N 1
ATOM 1099 C CA . LYS A 1 139 ? -18.039 -15.728 -7.005 1.00 95.00 139 LYS A CA 1
ATOM 1100 C C . LYS A 1 139 ? -17.389 -14.405 -6.627 1.00 95.00 139 LYS A C 1
ATOM 1102 O O . LYS A 1 139 ? -17.286 -14.082 -5.443 1.00 95.00 139 LYS A O 1
ATOM 1107 N N . VAL A 1 140 ? -16.964 -13.642 -7.631 1.00 94.75 140 VAL A N 1
ATOM 1108 C CA . VAL A 1 140 ? -16.563 -12.244 -7.440 1.00 94.75 140 VAL A CA 1
ATOM 1109 C C . VAL A 1 140 ? -17.823 -11.454 -7.116 1.00 94.75 140 VAL A C 1
ATOM 1111 O O . VAL A 1 140 ? -18.763 -11.460 -7.905 1.00 94.75 140 VAL A O 1
ATOM 1114 N N . VAL A 1 141 ? -17.852 -10.821 -5.947 1.00 94.75 141 VAL A N 1
ATOM 1115 C CA . VAL A 1 141 ? -18.997 -10.005 -5.512 1.00 94.75 141 VAL A CA 1
ATOM 1116 C C . VAL A 1 141 ? -18.721 -8.513 -5.636 1.00 94.75 141 VAL A C 1
ATOM 1118 O O . VAL A 1 141 ? -19.654 -7.744 -5.826 1.00 94.75 141 VAL A O 1
ATOM 1121 N N . GLN A 1 142 ? -17.453 -8.105 -5.554 1.00 93.19 142 GLN A N 1
ATOM 1122 C CA . GLN A 1 142 ? -17.046 -6.705 -5.631 1.00 93.19 142 GLN A CA 1
ATOM 1123 C C . GLN A 1 142 ? -15.551 -6.591 -5.949 1.00 93.19 142 GLN A C 1
ATOM 1125 O O . GLN A 1 142 ? -14.771 -7.494 -5.639 1.00 93.19 142 GLN A O 1
ATOM 1130 N N . TYR A 1 143 ? -15.144 -5.469 -6.538 1.00 93.31 143 TYR A N 1
ATOM 1131 C CA . TYR A 1 143 ? -13.744 -5.073 -6.665 1.00 93.31 143 TYR A CA 1
ATOM 1132 C C . TYR A 1 143 ? -13.404 -4.072 -5.559 1.00 93.31 143 TYR A C 1
ATOM 1134 O O . TYR A 1 143 ? -14.099 -3.073 -5.407 1.00 93.31 143 TYR A O 1
ATOM 1142 N N . LEU A 1 144 ? -12.332 -4.330 -4.807 1.00 92.62 1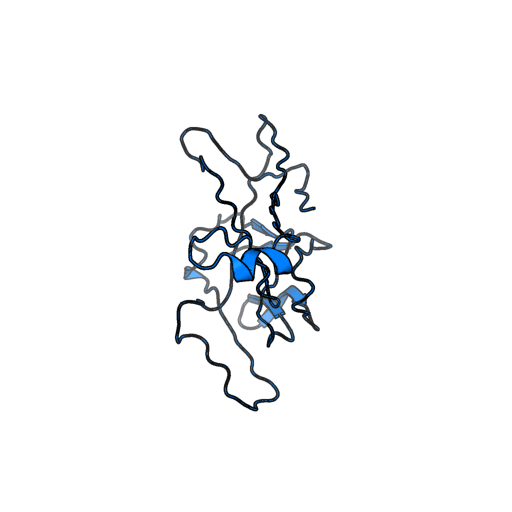44 LEU A N 1
ATOM 1143 C CA . LEU A 1 144 ? -11.712 -3.314 -3.948 1.00 92.62 144 LEU A CA 1
ATOM 1144 C C . LEU A 1 144 ? -10.947 -2.293 -4.791 1.00 92.62 144 LEU A C 1
ATOM 1146 O O . LEU A 1 144 ? -10.921 -1.112 -4.473 1.00 92.62 144 LEU A O 1
ATOM 1150 N N . PHE A 1 145 ? -10.329 -2.762 -5.874 1.00 93.38 145 PHE A N 1
ATOM 1151 C CA . PHE A 1 145 ? -9.630 -1.928 -6.840 1.00 93.38 145 PHE A CA 1
ATOM 1152 C C . PHE A 1 145 ? -9.643 -2.603 -8.212 1.00 93.38 145 PHE A C 1
ATOM 1154 O O . PHE A 1 145 ? -9.541 -3.830 -8.300 1.00 93.38 145 PHE A O 1
ATOM 1161 N N . ASN A 1 146 ? -9.751 -1.812 -9.277 1.00 94.31 146 ASN A N 1
ATOM 1162 C CA . ASN A 1 146 ? -9.659 -2.284 -10.654 1.00 94.31 146 ASN A CA 1
ATOM 1163 C C . ASN A 1 146 ? -8.932 -1.244 -11.516 1.00 94.31 146 ASN A C 1
ATOM 1165 O O . ASN A 1 146 ? -9.553 -0.306 -12.009 1.00 94.31 146 ASN A O 1
ATOM 1169 N N . GLY A 1 147 ? -7.618 -1.397 -11.658 1.00 92.12 147 GLY A N 1
ATOM 1170 C CA . GLY A 1 147 ? -6.775 -0.556 -12.501 1.00 92.12 147 GLY A CA 1
ATOM 1171 C C . GLY A 1 147 ? -6.442 -1.273 -13.801 1.00 92.12 147 GLY A C 1
ATOM 1172 O O . GLY A 1 147 ? -5.507 -2.073 -13.839 1.00 92.12 147 GLY A O 1
ATOM 1173 N N . ASP A 1 148 ? -7.208 -0.984 -14.847 1.00 93.00 148 ASP A N 1
ATOM 1174 C CA . ASP A 1 148 ? -6.974 -1.462 -16.208 1.00 93.00 148 ASP A CA 1
ATOM 1175 C C . ASP A 1 148 ? -7.274 -0.322 -17.209 1.00 93.00 148 ASP A C 1
ATOM 1177 O O . ASP A 1 148 ? -8.438 0.077 -17.327 1.00 93.00 148 ASP A O 1
ATOM 1181 N N . PRO A 1 149 ? -6.255 0.258 -17.875 1.00 93.88 149 PRO A N 1
ATOM 1182 C CA . PRO A 1 149 ? -4.838 -0.104 -17.784 1.00 93.88 149 PRO A CA 1
ATOM 1183 C C . PRO A 1 149 ? -4.170 0.402 -16.491 1.00 93.88 149 PRO A C 1
ATOM 1185 O O . PRO A 1 149 ? -4.489 1.470 -15.970 1.00 93.88 149 PRO A O 1
ATOM 1188 N N . PHE A 1 150 ? -3.185 -0.349 -15.998 1.00 95.50 150 PHE A N 1
ATOM 1189 C CA . PHE A 1 150 ? -2.217 0.100 -14.995 1.00 95.50 150 PHE A CA 1
ATOM 1190 C C . PHE A 1 150 ? -1.004 0.736 -15.686 1.00 95.50 150 PHE A C 1
ATOM 1192 O O . PHE A 1 150 ? -0.501 0.204 -16.677 1.00 95.50 150 PHE A O 1
ATOM 1199 N N . ASN A 1 151 ? -0.498 1.839 -15.131 1.00 93.50 151 ASN A N 1
ATOM 1200 C CA . ASN A 1 151 ? 0.705 2.508 -15.614 1.00 93.50 151 ASN A CA 1
ATOM 1201 C C . ASN A 1 151 ? 1.749 2.613 -14.490 1.00 93.50 151 ASN A C 1
ATOM 1203 O O . ASN A 1 151 ? 1.487 3.213 -13.449 1.00 93.50 151 ASN A O 1
ATOM 1207 N N . PHE A 1 152 ? 2.939 2.054 -14.734 1.00 93.69 152 PHE A N 1
ATOM 1208 C CA . PHE A 1 152 ? 4.078 2.085 -13.812 1.00 93.69 152 PHE A CA 1
ATOM 1209 C C . PHE A 1 152 ? 4.485 3.507 -13.402 1.00 93.69 152 PHE A C 1
ATOM 1211 O O . PHE A 1 152 ? 4.908 3.711 -12.266 1.00 93.69 152 PHE A O 1
ATOM 1218 N N . ASP A 1 153 ? 4.318 4.488 -14.286 1.00 92.25 153 ASP A N 1
ATOM 1219 C CA . ASP A 1 153 ? 4.699 5.877 -14.018 1.00 92.25 153 ASP A CA 1
ATOM 1220 C C . ASP A 1 153 ? 3.742 6.571 -13.030 1.00 92.25 153 ASP A C 1
ATOM 1222 O O . ASP A 1 153 ? 4.061 7.629 -12.489 1.00 92.25 153 ASP A O 1
ATOM 1226 N N . TYR A 1 154 ? 2.579 5.967 -12.747 1.00 90.50 154 TYR A N 1
ATOM 1227 C CA . TYR A 1 154 ? 1.530 6.523 -11.888 1.00 90.50 154 TYR A CA 1
ATOM 1228 C C . TYR A 1 154 ? 1.177 5.578 -10.736 1.00 90.50 154 TYR A C 1
ATOM 1230 O O . TYR A 1 154 ? 0.074 5.044 -10.642 1.00 90.50 154 TYR A O 1
ATOM 1238 N N . GLN A 1 155 ? 2.119 5.405 -9.814 1.00 88.81 155 GLN A N 1
ATOM 1239 C CA . GLN A 1 155 ? 1.918 4.636 -8.584 1.00 88.81 155 GLN A CA 1
ATOM 1240 C C . GLN A 1 155 ? 1.447 5.557 -7.460 1.00 88.81 155 GLN A C 1
ATOM 1242 O O . GLN A 1 155 ? 2.224 6.011 -6.620 1.00 88.81 155 GLN A O 1
ATOM 1247 N N . LEU A 1 156 ? 0.159 5.889 -7.496 1.00 90.00 156 LEU A N 1
ATOM 1248 C CA . LEU A 1 156 ? -0.487 6.780 -6.538 1.00 90.00 156 LEU A CA 1
ATOM 1249 C C . LEU A 1 156 ? -1.411 6.002 -5.600 1.00 90.00 156 LEU A C 1
ATOM 1251 O O . LEU A 1 156 ? -1.884 4.910 -5.912 1.00 90.00 156 LEU A O 1
ATOM 1255 N N . THR A 1 157 ? -1.718 6.607 -4.455 1.00 92.25 157 THR A N 1
ATOM 1256 C CA . THR A 1 157 ? -2.824 6.153 -3.611 1.00 92.25 157 THR A CA 1
ATOM 1257 C C . THR A 1 157 ? -4.137 6.633 -4.219 1.00 92.25 157 THR A C 1
ATOM 1259 O O . THR A 1 157 ? -4.385 7.835 -4.303 1.00 92.25 157 THR A O 1
ATOM 1262 N N . TYR A 1 158 ? -4.994 5.697 -4.613 1.00 92.31 158 TYR A N 1
ATOM 1263 C CA . TYR A 1 158 ? -6.333 5.969 -5.122 1.00 92.31 158 TYR A CA 1
ATOM 1264 C C . TYR A 1 158 ? -7.323 5.939 -3.965 1.00 92.31 158 TYR A C 1
ATOM 1266 O O . TYR A 1 158 ? -7.528 4.895 -3.346 1.00 92.31 158 TYR A O 1
ATOM 1274 N N . ARG A 1 159 ? -7.948 7.079 -3.663 1.00 92.75 159 ARG A N 1
ATOM 1275 C CA . ARG A 1 159 ? -9.084 7.124 -2.737 1.00 92.75 159 ARG A CA 1
ATOM 1276 C C . ARG A 1 159 ? -10.293 6.479 -3.409 1.00 92.75 159 ARG A C 1
ATOM 1278 O O . ARG A 1 159 ? -10.581 6.775 -4.568 1.00 92.75 159 ARG A O 1
ATOM 1285 N N . LEU A 1 160 ? -10.984 5.600 -2.693 1.00 91.75 160 LEU A N 1
ATOM 1286 C CA . LEU A 1 160 ? -12.219 5.007 -3.189 1.00 91.75 160 LEU A CA 1
ATOM 1287 C C . LEU A 1 160 ? -13.326 6.062 -3.175 1.00 91.75 160 LEU A C 1
ATOM 1289 O O . LEU A 1 160 ? -13.417 6.844 -2.228 1.00 91.75 160 LEU A O 1
ATOM 1293 N N . THR A 1 161 ? -14.159 6.081 -4.218 1.00 90.06 161 THR A N 1
ATOM 1294 C CA . THR A 1 161 ? -15.342 6.955 -4.267 1.00 90.06 161 THR A CA 1
ATOM 1295 C C . THR A 1 161 ? -16.266 6.667 -3.091 1.00 90.06 161 THR A C 1
ATOM 1297 O O . THR A 1 161 ? -16.701 7.591 -2.420 1.00 90.06 161 THR A O 1
ATOM 1300 N N . GLU A 1 162 ? -16.478 5.381 -2.812 1.00 91.44 162 GLU A N 1
ATOM 1301 C CA . GLU A 1 162 ? -17.254 4.898 -1.678 1.00 91.44 162 GLU A CA 1
ATOM 1302 C C . GLU A 1 162 ? -16.377 3.968 -0.832 1.00 91.44 162 GLU A C 1
ATOM 1304 O O . GLU A 1 162 ? -15.794 3.022 -1.383 1.00 91.44 162 GLU A O 1
ATOM 1309 N N . PRO A 1 163 ? -16.259 4.203 0.488 1.00 93.50 163 PRO A N 1
ATOM 1310 C CA . PRO A 1 163 ? -15.602 3.269 1.387 1.00 93.50 163 PRO A CA 1
ATOM 1311 C C . PRO A 1 163 ? -16.259 1.888 1.335 1.00 93.50 163 PRO A C 1
ATOM 1313 O O . PRO A 1 163 ? -17.482 1.759 1.291 1.00 93.50 163 PRO A O 1
ATOM 1316 N N . ILE A 1 164 ? -15.448 0.835 1.371 1.00 94.12 164 ILE A N 1
ATOM 1317 C CA . ILE A 1 164 ? -15.934 -0.543 1.294 1.00 94.12 164 ILE A CA 1
ATOM 1318 C C . ILE A 1 164 ? -15.804 -1.191 2.663 1.00 94.12 164 ILE A C 1
ATOM 1320 O O . ILE A 1 164 ? -14.696 -1.372 3.171 1.00 94.12 164 ILE A O 1
ATOM 1324 N N . GLN A 1 165 ? -16.936 -1.596 3.232 1.00 93.12 165 GLN A N 1
ATOM 1325 C CA . GLN A 1 165 ? -16.940 -2.391 4.449 1.00 93.12 165 GLN A CA 1
ATOM 1326 C C . GLN A 1 165 ? -16.566 -3.838 4.128 1.00 93.12 165 GLN A C 1
ATOM 1328 O O . GLN A 1 165 ? -17.245 -4.526 3.361 1.00 93.12 165 GLN A O 1
ATOM 1333 N N . LEU A 1 166 ? -15.480 -4.309 4.728 1.00 89.81 166 LEU A N 1
ATOM 1334 C CA . LEU A 1 166 ? -14.957 -5.647 4.517 1.00 89.81 166 LEU A CA 1
ATOM 1335 C C . LEU A 1 166 ? -15.097 -6.473 5.796 1.00 89.81 166 LEU A C 1
ATOM 1337 O O . LEU A 1 166 ? -14.418 -6.233 6.792 1.00 89.81 166 LEU A O 1
ATOM 1341 N N . TYR A 1 167 ? -15.984 -7.464 5.73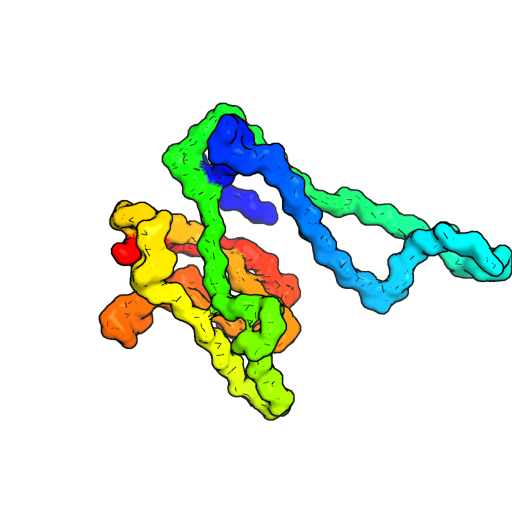5 1.00 85.38 167 TYR A N 1
ATOM 1342 C CA . TYR A 1 167 ? -16.210 -8.457 6.788 1.00 85.38 167 TYR A CA 1
ATOM 1343 C C . TYR A 1 167 ? -15.506 -9.769 6.445 1.00 85.38 167 TYR A C 1
ATOM 1345 O O . TYR A 1 167 ? -15.435 -10.122 5.262 1.00 85.38 167 TYR A O 1
ATOM 1353 N N . PHE A 1 168 ? -15.036 -10.505 7.449 1.00 76.19 168 PHE A N 1
ATOM 1354 C CA . PHE A 1 168 ? -14.202 -11.699 7.280 1.00 76.19 168 PHE A CA 1
ATOM 1355 C C . PHE A 1 168 ? -14.855 -12.976 7.808 1.00 76.19 168 PHE A C 1
ATOM 1357 O O . PHE A 1 168 ? -15.494 -12.914 8.878 1.00 76.19 168 PHE A O 1
#

Sequence (168 aa):
MIEYPEEAGYSIGGDLDVKYYMIQIHSNNPNQISSIQYNSCWIIKIFNSILDITDSSGVRFYISNQLRQYDIGYLTFGTDIRSTSLAIPPNVQNFIVDSYCPRNATTNIPQSGITVISAFPHAHLQGRSISTKIIRNKKVVQYLFNGDPFNFDYQLTYRLTEPIQLYF

Secondary structure (DSSP, 8-state):
-----TTEE----STTS------------TT--------S-TTTHHHHTT--------------SSPPSEE------S---SSSS--PPTT-S---------GGGGTTS-TT-EEEEEE-----TT---EEEEEEETTEEEEEEEEESS--TT----EEEEEEEEE--

pLDDT: mean 84.75, std 13.72, range [45.19, 96.44]